Protein AF-A0AAW6QVE8-F1 (afdb_monomer_lite)

pLDDT: mean 75.64, std 15.39, range [35.31, 96.62]

Secondary structure (DSSP, 8-state):
-------SS-SEEEETTS-HHHHHHHHHHHHHTT---EEEEEEE-TTSS--EEEEEEEE-B-TTSPBP-HHHHHHHHHHTT--GGG-EE-TTSEEEEEESS--HHHHHHHHHHHHHHHHHSS-------GGGS---

Radius of gyration: 14.76 Å; chains: 1; bounding box: 46×34×35 Å

Foldseek 3Di:
DPDPPPQPAQQEAEPPPDDPVVNVVRVVSCVVVVAWHKYKYWAADPVPPRFTKIKIKIFQAQPVLHHDDLVVVLVVVVVVQWDSVQWDQDSSRMTITMHRHDDVQVVSVSSVQSRCCSVPVDGDPDDRDSVVRDPD

Structure (mmCIF, N/CA/C/O backbone):
data_AF-A0AAW6QVE8-F1
#
_entry.id   AF-A0AAW6QVE8-F1
#
loop_
_atom_site.group_PDB
_atom_site.id
_atom_site.type_symbol
_atom_site.label_atom_id
_atom_site.label_alt_id
_atom_site.label_comp_id
_atom_site.label_asym_id
_atom_site.label_entity_id
_atom_site.label_seq_id
_atom_site.pdbx_PDB_ins_code
_atom_site.Cartn_x
_atom_site.Cartn_y
_atom_site.Cartn_z
_atom_site.occupancy
_atom_site.B_iso_or_equiv
_atom_site.auth_seq_id
_atom_site.auth_comp_id
_atom_site.auth_asym_id
_atom_site.auth_atom_id
_atom_site.pdbx_PDB_model_num
ATOM 1 N N . MET A 1 1 ? -28.116 -3.192 -0.632 1.00 35.31 1 MET A N 1
ATOM 2 C CA . MET A 1 1 ? -26.986 -2.580 -1.358 1.00 35.31 1 MET A CA 1
ATOM 3 C C . MET A 1 1 ? -26.557 -1.382 -0.539 1.00 35.31 1 MET A C 1
ATOM 5 O O . MET A 1 1 ? -27.269 -0.388 -0.536 1.00 35.31 1 MET A O 1
ATOM 9 N N . GLN A 1 2 ? -25.513 -1.520 0.278 1.00 37.78 2 GLN A N 1
ATOM 10 C CA . GLN A 1 2 ? -24.924 -0.354 0.932 1.00 37.78 2 GLN A CA 1
ATOM 11 C C . GLN A 1 2 ? -24.253 0.463 -0.168 1.00 37.78 2 GLN A C 1
ATOM 13 O O . GLN A 1 2 ? -23.439 -0.071 -0.919 1.00 37.78 2 GLN A O 1
ATOM 18 N N . ASN A 1 3 ? -24.689 1.713 -0.317 1.00 40.22 3 ASN A N 1
ATOM 19 C CA . ASN A 1 3 ? -24.086 2.658 -1.242 1.00 40.22 3 ASN A CA 1
ATOM 20 C C . ASN A 1 3 ? -22.614 2.800 -0.861 1.00 40.22 3 ASN A C 1
ATOM 22 O O . ASN A 1 3 ? -22.309 3.291 0.225 1.00 40.22 3 ASN A O 1
ATOM 26 N N . GLU A 1 4 ? -21.717 2.360 -1.741 1.00 44.91 4 GLU A N 1
ATOM 27 C CA . GLU A 1 4 ? -20.326 2.779 -1.668 1.00 44.91 4 GLU A CA 1
ATOM 28 C C . GLU A 1 4 ? -20.307 4.302 -1.640 1.00 44.91 4 GLU A C 1
ATOM 30 O O . GLU A 1 4 ? -20.769 4.961 -2.573 1.00 44.91 4 GLU A O 1
ATOM 35 N N . GLN A 1 5 ? -19.801 4.868 -0.548 1.00 47.03 5 GLN A N 1
ATOM 36 C CA . GLN A 1 5 ? -19.412 6.263 -0.548 1.00 47.03 5 GLN A CA 1
ATOM 37 C C . GLN A 1 5 ? -18.257 6.372 -1.542 1.00 47.03 5 GLN A C 1
ATOM 39 O O . GLN A 1 5 ? -17.139 5.945 -1.259 1.00 47.03 5 GLN A O 1
ATOM 44 N N . ALA A 1 6 ? -18.557 6.867 -2.743 1.00 48.06 6 ALA A N 1
ATOM 45 C CA . ALA A 1 6 ? -17.535 7.243 -3.700 1.00 48.06 6 ALA A CA 1
ATOM 46 C C . ALA A 1 6 ? -16.648 8.283 -3.012 1.00 48.06 6 ALA A C 1
ATOM 48 O O . ALA A 1 6 ? -17.126 9.350 -2.621 1.00 48.06 6 ALA A O 1
ATOM 49 N N . LEU A 1 7 ? -15.381 7.936 -2.788 1.00 44.72 7 LEU A N 1
ATOM 50 C CA . LEU A 1 7 ? -14.436 8.870 -2.197 1.00 44.72 7 LEU A CA 1
ATOM 51 C C . LEU A 1 7 ? -14.249 10.032 -3.180 1.00 44.72 7 LEU A C 1
ATOM 53 O O . LEU A 1 7 ? -14.075 9.784 -4.375 1.00 44.72 7 LEU A O 1
ATOM 57 N N . PRO A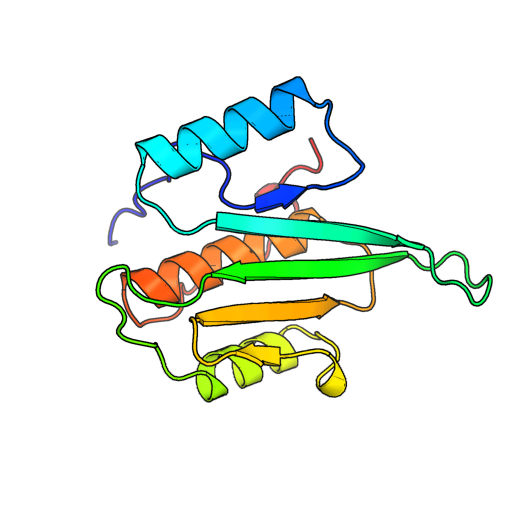 1 8 ? -14.289 11.289 -2.710 1.00 44.12 8 PRO A N 1
ATOM 58 C CA . PRO A 1 8 ? -14.168 12.453 -3.582 1.00 44.12 8 PRO A CA 1
ATOM 59 C C . PRO A 1 8 ? -12.740 12.656 -4.113 1.00 44.12 8 PRO A C 1
ATOM 61 O O . PRO A 1 8 ? -12.522 13.590 -4.873 1.00 44.12 8 PRO A O 1
ATOM 64 N N . TYR A 1 9 ? -11.784 11.800 -3.726 1.00 49.25 9 TYR A N 1
ATOM 65 C CA . TYR A 1 9 ? -10.363 11.930 -4.039 1.00 49.25 9 TYR A CA 1
ATOM 66 C C . TYR A 1 9 ? -9.721 10.578 -4.419 1.00 49.25 9 TYR A C 1
ATOM 68 O O . TYR A 1 9 ? -10.176 9.515 -3.974 1.00 49.25 9 TYR A O 1
ATOM 76 N N . PRO A 1 10 ? -8.636 10.582 -5.217 1.00 61.38 10 PRO A N 1
ATOM 77 C CA . PRO A 1 10 ? -7.845 9.388 -5.491 1.00 61.38 10 PRO A CA 1
ATOM 78 C C . PRO A 1 10 ? -6.990 9.013 -4.271 1.00 61.38 10 PRO A C 1
ATOM 80 O O . PRO A 1 10 ? -6.066 9.724 -3.889 1.00 61.38 10 PRO A O 1
ATOM 83 N N . VAL A 1 11 ? -7.261 7.851 -3.674 1.00 66.25 11 VAL A N 1
ATOM 84 C CA . VAL A 1 11 ? -6.576 7.388 -2.448 1.00 66.25 11 VAL A CA 1
ATOM 85 C C . VAL A 1 11 ? -5.142 6.883 -2.688 1.00 66.25 11 VAL A C 1
ATOM 87 O O . VAL A 1 11 ? -4.377 6.677 -1.746 1.00 66.25 11 VAL A O 1
ATOM 90 N N . LEU A 1 12 ? -4.773 6.676 -3.955 1.00 68.81 12 LEU A N 1
ATOM 91 C CA . LEU A 1 12 ? -3.451 6.222 -4.369 1.00 68.81 12 LEU A CA 1
ATOM 92 C C . LEU A 1 12 ? -2.697 7.341 -5.091 1.00 68.81 12 LEU A C 1
ATOM 94 O O . LEU A 1 12 ? -3.061 7.729 -6.201 1.00 68.81 12 LEU A O 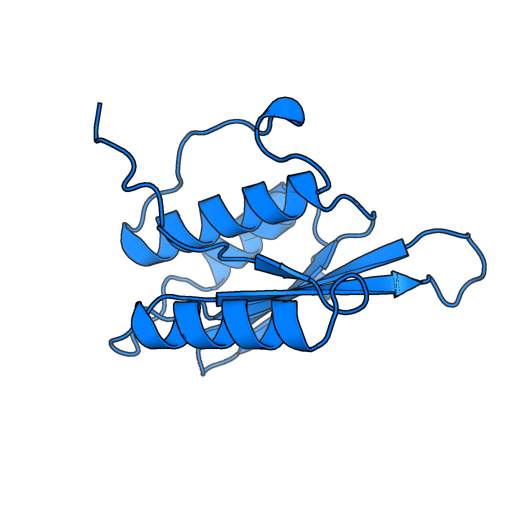1
ATOM 98 N N . LEU A 1 13 ? -1.615 7.803 -4.473 1.00 72.44 13 LEU A N 1
ATOM 99 C CA . LEU A 1 13 ? -0.656 8.744 -5.044 1.00 72.44 13 LEU A CA 1
ATOM 100 C C . LEU A 1 13 ? 0.400 7.960 -5.825 1.00 72.44 13 LEU A C 1
ATOM 102 O O . LEU A 1 13 ? 1.004 7.046 -5.272 1.00 72.44 13 LEU A O 1
ATOM 106 N N . VAL A 1 14 ? 0.668 8.303 -7.083 1.00 69.69 14 VAL A N 1
ATOM 107 C CA . VAL A 1 14 ? 1.683 7.596 -7.888 1.00 69.69 14 VAL A CA 1
ATOM 108 C C . VAL A 1 14 ? 2.935 8.452 -8.013 1.00 69.69 14 VAL A C 1
ATOM 110 O O . VAL A 1 14 ? 2.921 9.520 -8.629 1.00 69.69 14 VAL A O 1
ATOM 113 N N . GLU A 1 15 ? 4.040 7.977 -7.454 1.00 67.50 15 GLU A N 1
ATOM 114 C CA . GLU A 1 15 ? 5.334 8.640 -7.548 1.00 67.50 15 GLU A CA 1
ATOM 115 C C . GLU A 1 15 ? 6.002 8.348 -8.903 1.00 67.50 15 GLU A C 1
ATOM 117 O O . GLU A 1 15 ? 5.971 7.230 -9.420 1.00 67.50 15 GLU A O 1
ATOM 122 N N . GLY A 1 16 ? 6.592 9.381 -9.513 1.00 58.12 16 GLY A N 1
ATOM 123 C CA . GLY A 1 16 ? 7.368 9.260 -10.754 1.00 58.12 16 GLY A CA 1
ATOM 124 C C . GLY A 1 16 ? 6.574 9.284 -12.070 1.00 58.12 16 GLY A C 1
ATOM 125 O O . GLY A 1 16 ? 7.195 9.203 -13.129 1.00 58.12 16 GLY A O 1
ATOM 126 N N . ARG A 1 17 ? 5.236 9.419 -12.041 1.00 57.91 17 ARG A N 1
ATOM 127 C CA . ARG A 1 17 ? 4.398 9.584 -13.255 1.00 57.91 17 ARG A CA 1
ATOM 128 C C . ARG A 1 17 ? 3.627 10.897 -13.359 1.00 57.91 17 ARG A C 1
ATOM 130 O O . ARG A 1 17 ? 3.345 11.325 -14.474 1.00 57.91 17 ARG A O 1
ATOM 137 N N . PHE A 1 18 ? 3.302 11.531 -12.238 1.00 55.38 18 PHE A N 1
ATOM 138 C CA . PHE A 1 18 ? 2.520 12.765 -12.213 1.00 55.38 18 PHE A CA 1
ATOM 139 C C . PHE A 1 18 ? 3.391 13.996 -11.942 1.00 55.38 18 PHE A C 1
ATOM 141 O O . PHE A 1 18 ? 4.475 13.887 -11.364 1.00 55.38 18 PHE A O 1
ATOM 148 N N . THR A 1 19 ? 2.932 15.174 -12.374 1.00 57.75 19 THR A N 1
ATOM 149 C CA . THR A 1 19 ? 3.659 16.425 -12.125 1.00 57.75 19 THR A CA 1
ATOM 150 C C . THR A 1 19 ? 3.628 16.777 -10.630 1.00 57.75 19 THR A C 1
ATOM 152 O O . THR A 1 19 ? 2.742 16.317 -9.896 1.00 57.75 19 THR A O 1
ATOM 155 N N . PRO A 1 20 ? 4.573 17.603 -10.141 1.00 60.56 20 PRO A N 1
ATOM 156 C CA . PRO A 1 20 ? 4.543 18.108 -8.771 1.00 60.56 20 PRO A CA 1
ATOM 157 C C . PRO A 1 20 ? 3.207 18.766 -8.388 1.00 60.56 20 PRO A C 1
ATOM 159 O O . PRO A 1 20 ? 2.792 18.639 -7.236 1.00 60.56 20 PRO A O 1
ATOM 162 N N . GLU A 1 21 ? 2.502 19.414 -9.328 1.00 56.38 21 GLU A N 1
ATOM 163 C CA . GLU A 1 21 ? 1.175 19.988 -9.063 1.00 56.38 21 GLU A CA 1
ATOM 164 C C . GLU A 1 21 ? 0.120 18.917 -8.767 1.00 56.38 21 GLU A C 1
ATOM 166 O O . GLU A 1 21 ? -0.606 19.041 -7.782 1.00 56.38 21 GLU A O 1
ATOM 171 N N . THR A 1 22 ? 0.055 17.845 -9.564 1.00 58.97 22 THR A N 1
ATOM 172 C CA . THR A 1 22 ? -0.897 16.745 -9.340 1.00 58.97 22 THR A CA 1
ATOM 173 C C . THR A 1 22 ? -0.636 16.063 -7.999 1.00 58.97 22 THR A C 1
ATOM 175 O O . THR A 1 22 ? -1.574 15.826 -7.244 1.00 58.97 22 THR A O 1
ATOM 178 N N . ARG A 1 23 ? 0.635 15.834 -7.644 1.00 60.00 23 ARG A N 1
ATOM 179 C CA . ARG A 1 23 ? 1.013 15.286 -6.330 1.00 60.00 23 ARG A CA 1
ATOM 180 C C . ARG A 1 23 ? 0.543 16.187 -5.186 1.00 60.00 23 ARG A C 1
ATOM 182 O O . ARG A 1 23 ? -0.035 15.701 -4.218 1.00 60.00 23 ARG A O 1
ATOM 189 N N . ASN A 1 24 ? 0.790 17.492 -5.287 1.00 61.56 24 ASN A N 1
ATOM 190 C CA . ASN A 1 24 ? 0.412 18.447 -4.246 1.00 61.56 24 ASN A CA 1
ATOM 191 C C . ASN A 1 24 ? -1.106 18.545 -4.083 1.00 61.56 24 ASN A C 1
ATOM 193 O O . ASN A 1 24 ? -1.582 18.590 -2.953 1.00 61.56 24 ASN A O 1
ATOM 197 N N . HIS A 1 25 ? -1.855 18.519 -5.185 1.00 61.56 25 HIS A N 1
ATOM 198 C CA . HIS A 1 25 ? -3.314 18.516 -5.158 1.00 61.56 25 HIS A CA 1
ATOM 199 C C . HIS A 1 25 ? -3.865 17.274 -4.444 1.00 61.56 25 HIS A C 1
ATOM 201 O O . HIS A 1 25 ? -4.644 17.409 -3.507 1.00 61.56 25 HIS A O 1
ATOM 207 N N . GLN A 1 26 ? -3.371 16.080 -4.779 1.00 58.34 26 GLN A N 1
ATOM 208 C CA . GLN A 1 26 ? -3.818 14.843 -4.135 1.00 58.34 26 GLN A CA 1
ATOM 209 C C . GLN A 1 26 ? -3.452 14.780 -2.635 1.00 58.34 26 GLN A C 1
ATOM 211 O O . GLN A 1 26 ? -4.229 14.290 -1.817 1.00 58.34 26 GLN A O 1
ATOM 216 N N . VAL A 1 27 ? -2.282 15.305 -2.245 1.00 61.66 27 VAL A N 1
ATOM 217 C CA . VAL A 1 27 ? -1.880 15.427 -0.829 1.00 61.66 27 VAL A CA 1
ATOM 218 C C . VAL A 1 27 ? -2.759 16.434 -0.080 1.00 61.66 27 VAL A C 1
ATOM 220 O O . VAL A 1 27 ? -3.070 16.221 1.092 1.00 61.66 27 VAL A O 1
ATOM 223 N N . GLN A 1 28 ? -3.140 17.537 -0.726 1.00 63.06 28 GLN A N 1
ATOM 224 C CA . GLN A 1 28 ? -4.027 18.549 -0.154 1.00 63.06 28 GLN A CA 1
ATOM 225 C C . GLN A 1 28 ? -5.427 17.966 0.094 1.00 63.06 28 GLN A C 1
ATOM 227 O O . GLN A 1 28 ? -5.936 18.068 1.207 1.00 63.06 28 GLN A O 1
ATOM 232 N N . GLU A 1 29 ? -5.997 17.271 -0.890 1.00 59.84 29 GLU A N 1
ATOM 233 C CA . GLU A 1 29 ? -7.318 16.641 -0.776 1.00 59.84 29 GLU A CA 1
ATOM 234 C C . GLU A 1 29 ? -7.358 15.542 0.296 1.00 59.84 29 GLU A C 1
ATOM 236 O O . GLU A 1 29 ? -8.303 15.478 1.084 1.00 59.84 29 GLU A O 1
ATOM 241 N N . ALA A 1 30 ? -6.307 14.718 0.397 1.00 60.38 30 ALA A N 1
ATOM 242 C CA . ALA A 1 30 ? -6.193 13.709 1.452 1.00 60.38 30 ALA A CA 1
ATOM 243 C C . ALA A 1 30 ? -6.183 14.337 2.860 1.00 60.38 30 ALA A C 1
ATOM 245 O O . ALA A 1 30 ? -6.835 13.828 3.776 1.00 60.38 30 ALA A O 1
ATOM 246 N N . LYS A 1 31 ? -5.487 15.474 3.027 1.00 63.19 31 LYS A N 1
ATOM 247 C CA . LYS A 1 31 ? -5.464 16.242 4.285 1.00 63.19 31 LYS A CA 1
ATOM 248 C C . LYS A 1 31 ? -6.824 16.858 4.608 1.00 63.19 31 LYS A C 1
ATOM 250 O O . LYS A 1 31 ? -7.235 16.826 5.765 1.00 63.19 31 LYS A O 1
ATOM 255 N N . GLU A 1 32 ? -7.512 17.405 3.610 1.00 61.66 32 GLU A N 1
ATOM 256 C CA . GLU A 1 32 ? -8.838 18.017 3.768 1.00 61.66 32 GLU A CA 1
ATOM 257 C C . GLU A 1 32 ? -9.910 16.982 4.138 1.00 61.66 32 GLU A C 1
ATOM 259 O O . GLU A 1 32 ? -10.794 17.272 4.942 1.00 61.66 32 GLU A O 1
ATOM 264 N N . CYS A 1 33 ? -9.792 15.754 3.628 1.00 57.31 33 CYS A N 1
ATOM 265 C CA . CYS A 1 33 ? -10.733 14.671 3.915 1.00 57.31 33 CYS A CA 1
ATOM 266 C C . CYS A 1 33 ? -10.443 13.903 5.218 1.00 57.31 33 CYS A C 1
ATOM 268 O O . CYS A 1 33 ? -11.227 13.020 5.564 1.00 57.31 33 CYS A O 1
ATOM 270 N N . GLN A 1 34 ? -9.336 14.191 5.923 1.00 61.94 34 GLN A N 1
ATOM 271 C CA . GLN A 1 34 ? -8.856 13.412 7.084 1.00 61.94 34 GLN A CA 1
ATOM 272 C C . GLN A 1 34 ? -8.815 11.892 6.816 1.00 61.94 34 GLN A C 1
ATOM 274 O O . GLN A 1 34 ? -9.054 11.076 7.708 1.00 61.94 34 GLN A O 1
ATOM 279 N N . GLY A 1 35 ? -8.565 11.512 5.562 1.00 62.44 35 GLY A N 1
ATOM 280 C CA . GLY A 1 35 ? -8.647 10.134 5.099 1.00 62.44 35 GLY A CA 1
ATOM 281 C C . GLY A 1 35 ? -7.283 9.459 5.033 1.00 62.44 35 GLY A C 1
ATOM 282 O O . GLY A 1 35 ? -6.242 10.112 4.984 1.00 62.44 35 GLY A O 1
ATOM 283 N N . LEU A 1 36 ? -7.291 8.127 4.985 1.00 69.50 36 LEU A N 1
ATOM 284 C CA . LEU A 1 36 ? -6.082 7.356 4.709 1.00 69.50 36 LEU A CA 1
ATOM 285 C C . LEU A 1 36 ? -5.594 7.643 3.289 1.00 69.50 36 LEU A C 1
ATOM 287 O O . LEU A 1 36 ? -6.400 7.819 2.368 1.00 69.50 36 LEU A O 1
ATOM 291 N N . PHE A 1 37 ? -4.274 7.650 3.117 1.00 71.94 37 PHE A N 1
ATOM 292 C CA . PHE A 1 37 ? -3.627 7.758 1.816 1.00 71.94 37 PHE A CA 1
ATOM 293 C C . PHE A 1 37 ? -2.560 6.677 1.651 1.00 71.94 37 PHE A C 1
ATOM 295 O O . PHE A 1 37 ? -1.945 6.209 2.614 1.00 71.94 37 PHE A O 1
ATOM 302 N N . PHE A 1 38 ? -2.342 6.293 0.398 1.00 81.31 38 PHE A N 1
ATOM 303 C CA . PHE A 1 38 ? -1.303 5.361 -0.010 1.00 81.31 38 PHE A CA 1
ATOM 304 C C . PHE A 1 38 ? -0.481 5.993 -1.127 1.00 81.31 38 PHE A C 1
ATOM 306 O O . PHE A 1 38 ? -1.002 6.738 -1.954 1.00 81.31 38 PHE A O 1
ATOM 313 N N . THR A 1 39 ? 0.804 5.686 -1.171 1.00 81.50 39 THR A N 1
ATOM 314 C CA . THR A 1 39 ? 1.719 6.049 -2.244 1.00 81.50 39 THR A CA 1
ATOM 315 C C . THR A 1 39 ? 2.187 4.786 -2.956 1.00 81.50 39 THR A C 1
ATOM 317 O O . THR A 1 39 ? 2.378 3.740 -2.339 1.00 81.50 39 THR A O 1
ATOM 320 N N . VAL A 1 40 ? 2.360 4.860 -4.271 1.00 84.88 40 VAL A N 1
ATOM 321 C CA . VAL A 1 40 ? 2.990 3.800 -5.052 1.00 84.88 40 VAL A CA 1
ATOM 322 C C . VAL A 1 40 ? 4.121 4.357 -5.898 1.00 84.88 40 VAL A C 1
ATOM 324 O O . VAL A 1 40 ? 3.930 5.298 -6.663 1.00 84.88 40 VAL A O 1
ATOM 327 N N . GLU A 1 41 ? 5.296 3.753 -5.789 1.00 84.44 41 GLU A N 1
ATOM 328 C CA . GLU A 1 41 ? 6.463 4.061 -6.614 1.00 84.44 41 GLU A CA 1
ATOM 329 C C . GLU A 1 41 ? 6.691 2.937 -7.632 1.00 84.44 41 GLU A C 1
ATOM 331 O O . GLU A 1 41 ? 6.683 1.755 -7.279 1.00 84.44 41 GLU A O 1
ATOM 336 N N . ILE A 1 42 ? 6.916 3.288 -8.903 1.00 82.62 42 ILE A N 1
ATOM 337 C CA . ILE A 1 42 ? 7.291 2.327 -9.951 1.00 82.62 42 ILE A CA 1
ATOM 338 C C . ILE A 1 42 ? 8.817 2.254 -10.032 1.00 82.62 42 ILE A C 1
ATOM 340 O O . ILE A 1 42 ? 9.462 3.164 -10.552 1.00 82.62 42 ILE A O 1
ATOM 344 N N . VAL A 1 43 ? 9.394 1.140 -9.582 1.00 80.88 43 VAL A N 1
ATOM 345 C CA . VAL A 1 43 ? 10.849 0.965 -9.492 1.00 80.88 43 VAL A CA 1
ATOM 346 C C . VAL A 1 43 ? 11.358 0.009 -10.573 1.00 80.88 43 VAL A C 1
ATOM 348 O O . VAL A 1 43 ? 10.896 -1.135 -10.650 1.00 80.88 43 VAL A O 1
ATOM 351 N N . PRO A 1 44 ? 12.325 0.423 -11.413 1.00 75.94 44 PRO A N 1
ATOM 352 C CA . PRO A 1 44 ? 12.944 -0.469 -12.386 1.00 75.94 44 PRO A CA 1
ATOM 353 C C . PRO A 1 44 ? 13.769 -1.563 -11.695 1.00 75.94 44 PRO A C 1
ATOM 355 O O . PRO A 1 44 ? 14.495 -1.307 -10.731 1.00 75.94 44 PRO A O 1
ATOM 358 N N . ASP A 1 45 ? 13.691 -2.797 -12.199 1.00 67.69 45 ASP A N 1
ATOM 359 C CA . ASP A 1 45 ? 14.521 -3.892 -11.708 1.00 67.69 45 ASP A CA 1
ATOM 360 C C . ASP A 1 45 ? 15.995 -3.631 -12.047 1.00 67.69 45 ASP A C 1
ATOM 362 O O . ASP A 1 45 ? 16.409 -3.617 -13.209 1.00 67.69 45 ASP A O 1
ATOM 366 N N . LYS A 1 46 ? 16.810 -3.469 -11.000 1.00 61.56 46 LYS A N 1
ATOM 367 C CA . LYS A 1 46 ? 18.260 -3.234 -11.093 1.00 61.56 46 LYS A CA 1
ATOM 368 C C . LYS A 1 46 ? 19.018 -4.388 -11.768 1.00 61.56 46 LYS A C 1
ATOM 370 O O . LYS A 1 46 ? 20.199 -4.238 -12.059 1.00 61.56 46 LYS A O 1
ATOM 375 N N . ARG A 1 47 ? 18.366 -5.532 -12.015 1.00 61.94 47 ARG A N 1
ATOM 376 C CA . ARG A 1 47 ? 18.952 -6.726 -12.653 1.00 61.94 47 ARG A CA 1
ATOM 377 C C . ARG A 1 47 ? 18.864 -6.746 -14.186 1.00 61.94 47 ARG A C 1
ATOM 379 O O . ARG A 1 47 ? 19.239 -7.748 -14.784 1.00 61.94 47 ARG A O 1
ATOM 386 N N . GLY A 1 48 ? 18.379 -5.679 -14.831 1.00 58.56 48 GLY A N 1
ATOM 387 C CA . GLY A 1 48 ? 18.374 -5.569 -16.300 1.00 58.56 48 GLY A CA 1
ATOM 388 C C . GLY A 1 48 ? 17.318 -6.431 -17.004 1.00 58.56 48 GLY A C 1
ATOM 389 O O . GLY A 1 48 ? 17.390 -6.636 -18.210 1.00 58.56 48 GLY A O 1
ATOM 390 N N . THR A 1 49 ? 16.319 -6.925 -16.269 1.00 65.56 49 THR A N 1
ATOM 391 C CA . THR A 1 49 ? 15.235 -7.780 -16.789 1.00 65.56 49 THR A CA 1
ATOM 392 C C . THR A 1 49 ? 14.132 -6.994 -17.513 1.00 65.56 49 THR A C 1
ATOM 394 O O . THR A 1 49 ? 13.153 -7.589 -17.959 1.00 65.56 49 THR A O 1
ATOM 397 N N . ASN A 1 50 ? 14.246 -5.659 -17.592 1.00 67.19 50 ASN A N 1
ATOM 398 C CA . ASN A 1 50 ? 13.186 -4.718 -17.987 1.00 67.19 50 ASN A CA 1
ATOM 399 C C . ASN A 1 50 ? 11.879 -4.839 -17.177 1.00 67.19 50 ASN A C 1
ATOM 401 O O . ASN A 1 50 ? 10.896 -4.169 -17.496 1.00 67.19 50 ASN A O 1
ATOM 405 N N . GLN A 1 51 ? 11.847 -5.649 -16.116 1.00 72.75 51 GLN A N 1
ATOM 406 C CA . GLN A 1 51 ? 10.702 -5.718 -15.220 1.00 72.75 51 GLN A CA 1
ATOM 407 C C . GLN A 1 51 ? 10.692 -4.486 -14.321 1.00 72.75 51 GLN A C 1
ATOM 409 O O . GLN A 1 51 ? 11.733 -4.036 -13.842 1.00 72.75 51 GLN A O 1
ATOM 414 N N . LYS A 1 52 ? 9.506 -3.933 -14.082 1.00 81.69 52 LYS A N 1
ATOM 415 C CA . LYS A 1 52 ? 9.307 -2.885 -13.085 1.00 81.69 52 LYS A CA 1
ATOM 416 C C . LYS A 1 52 ? 8.458 -3.439 -11.956 1.00 81.69 52 LYS A C 1
ATOM 418 O O . LYS A 1 52 ? 7.485 -4.156 -12.194 1.00 81.69 52 LYS A O 1
ATOM 423 N N . LYS A 1 53 ? 8.867 -3.124 -10.737 1.00 88.81 53 LYS A N 1
ATOM 424 C CA . LYS A 1 53 ? 8.152 -3.442 -9.504 1.00 88.81 53 LYS A CA 1
ATOM 425 C C . LYS A 1 53 ? 7.355 -2.225 -9.075 1.00 88.81 53 LYS A C 1
ATOM 427 O O . LYS A 1 53 ? 7.630 -1.111 -9.516 1.00 88.81 53 LYS A O 1
ATOM 432 N N . MET A 1 54 ? 6.388 -2.446 -8.199 1.00 90.19 54 MET A N 1
ATOM 433 C CA . MET A 1 54 ? 5.670 -1.358 -7.548 1.00 90.19 54 MET A CA 1
ATOM 434 C C . MET A 1 54 ? 5.844 -1.469 -6.042 1.00 90.19 54 MET A C 1
ATOM 436 O O . MET A 1 54 ? 5.565 -2.526 -5.471 1.00 90.19 54 MET A O 1
ATOM 440 N N . HIS A 1 55 ? 6.324 -0.399 -5.420 1.00 91.19 55 HIS A N 1
ATOM 441 C CA . HIS A 1 55 ? 6.409 -0.268 -3.971 1.00 91.19 55 HIS A CA 1
ATOM 442 C C . HIS A 1 55 ? 5.191 0.497 -3.490 1.00 91.19 55 HIS A C 1
ATOM 444 O O . HIS A 1 55 ? 5.050 1.671 -3.801 1.00 91.19 55 HIS A O 1
ATOM 450 N N . LEU A 1 56 ? 4.309 -0.185 -2.771 1.00 92.06 56 LEU A N 1
ATOM 451 C CA . LEU A 1 56 ? 3.168 0.407 -2.094 1.00 92.06 56 LEU A CA 1
ATOM 452 C C . LEU A 1 56 ? 3.593 0.805 -0.680 1.00 92.06 56 LEU A C 1
ATOM 454 O O . LEU A 1 56 ? 4.110 -0.026 0.068 1.00 92.06 56 LEU A 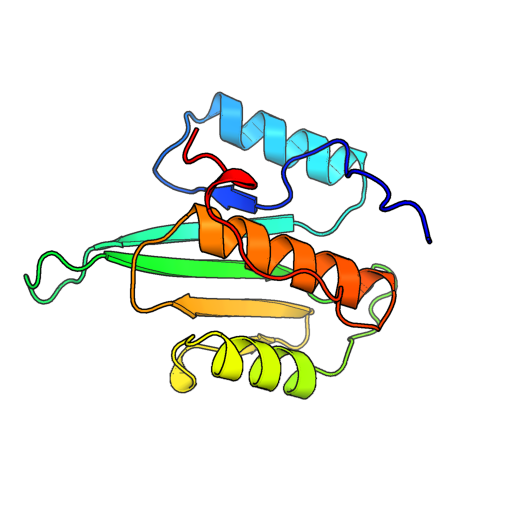O 1
ATOM 458 N N . GLN A 1 57 ? 3.324 2.045 -0.308 1.00 91.38 57 GLN A N 1
ATOM 459 C CA . GLN A 1 57 ? 3.437 2.555 1.048 1.00 91.38 57 GLN A CA 1
ATOM 460 C C . GLN A 1 57 ? 2.106 3.201 1.444 1.00 91.38 57 GLN A C 1
ATOM 462 O O . GLN A 1 57 ? 1.376 3.698 0.597 1.00 91.38 57 GLN A O 1
ATOM 467 N N . GLY A 1 58 ? 1.742 3.187 2.720 1.00 86.62 58 GLY A N 1
ATOM 468 C CA . GLY A 1 58 ? 0.561 3.918 3.181 1.00 86.62 58 GLY A CA 1
ATOM 469 C C . GLY A 1 58 ? 0.269 3.712 4.651 1.00 86.62 58 GLY A C 1
ATOM 470 O O . GLY A 1 58 ? 1.070 3.111 5.367 1.00 86.62 58 GLY A O 1
ATOM 471 N N . GLU A 1 59 ? -0.876 4.213 5.096 1.00 82.62 59 GLU A N 1
ATOM 472 C CA . GLU A 1 59 ? -1.314 4.115 6.487 1.00 82.62 59 GLU A CA 1
ATOM 473 C C . GLU A 1 59 ? -2.466 3.111 6.640 1.00 82.62 59 GLU A C 1
ATOM 475 O O . GLU A 1 59 ? -3.404 3.069 5.845 1.00 82.62 59 GLU A O 1
ATOM 480 N N . VAL A 1 60 ? -2.375 2.273 7.671 1.00 80.81 60 VAL A N 1
ATOM 481 C CA . VAL A 1 60 ? -3.354 1.234 8.025 1.00 80.81 60 VAL A CA 1
ATOM 482 C C . VAL A 1 60 ? -3.780 1.311 9.498 1.00 80.81 60 VAL A C 1
ATOM 484 O O . VAL A 1 60 ? -4.232 0.322 10.075 1.00 80.81 60 VAL A O 1
ATOM 487 N N . ALA A 1 61 ? -3.607 2.473 10.130 1.00 71.31 61 ALA A N 1
ATOM 488 C CA . ALA A 1 61 ? -4.200 2.778 11.426 1.00 71.31 61 ALA A CA 1
ATOM 489 C C . ALA A 1 61 ? -5.621 3.328 11.230 1.00 71.31 61 ALA A C 1
ATOM 491 O O . ALA A 1 61 ? -5.886 4.060 10.280 1.00 71.31 61 ALA A O 1
ATOM 492 N N . MET A 1 62 ? -6.549 3.025 12.139 1.00 64.62 62 MET A N 1
ATOM 493 C CA . MET A 1 62 ? -7.760 3.840 12.252 1.00 64.62 62 MET A CA 1
ATOM 494 C C . MET A 1 62 ? -7.361 5.174 12.898 1.00 64.62 62 MET A C 1
ATOM 496 O O . MET A 1 62 ? -6.528 5.176 13.802 1.00 64.62 62 MET A O 1
ATOM 500 N N . GLY A 1 63 ? -7.946 6.304 12.481 1.00 55.91 63 GLY A N 1
ATOM 501 C CA . GLY A 1 63 ? -7.580 7.663 12.939 1.00 55.91 63 GLY A CA 1
ATOM 502 C C . GLY 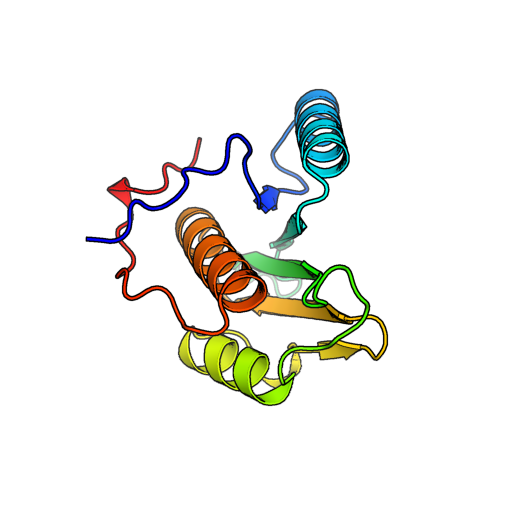A 1 63 ? -7.665 7.934 14.458 1.00 55.91 63 GLY A C 1
ATOM 503 O O . GLY A 1 63 ? -7.451 9.055 14.902 1.00 55.91 63 GLY A O 1
ATOM 504 N N . ASN A 1 64 ? -7.973 6.917 15.266 1.00 61.03 64 ASN A N 1
ATOM 505 C CA . ASN A 1 64 ? -7.917 6.887 16.726 1.00 61.03 64 ASN A CA 1
ATOM 506 C C . ASN A 1 64 ? -6.706 6.098 17.288 1.00 61.03 64 ASN A C 1
ATOM 508 O O . ASN A 1 64 ? -6.679 5.808 18.483 1.00 61.03 64 ASN A O 1
ATOM 512 N N . GLY A 1 65 ? -5.737 5.707 16.452 1.00 58.12 65 GLY A N 1
ATOM 513 C CA . GLY A 1 65 ? -4.565 4.915 16.848 1.00 58.12 65 GLY A CA 1
ATOM 514 C C . GLY A 1 65 ? -4.845 3.424 17.067 1.00 58.12 65 GLY A C 1
ATOM 515 O O . GLY A 1 65 ? -3.967 2.697 17.529 1.00 58.12 65 GLY A O 1
ATOM 516 N N . VAL A 1 66 ? -6.055 2.946 16.752 1.00 66.00 66 VAL A N 1
ATOM 517 C CA . VAL A 1 66 ? -6.390 1.521 16.832 1.00 66.00 66 VAL A CA 1
ATOM 518 C C . VAL A 1 66 ? -5.985 0.841 15.530 1.00 66.00 66 VAL A C 1
ATOM 520 O O . VAL A 1 66 ? -6.488 1.159 14.452 1.00 66.00 66 VAL A O 1
ATOM 523 N N . PHE A 1 67 ? -5.087 -0.133 15.639 1.00 69.31 67 PHE A N 1
ATOM 524 C CA . PHE A 1 67 ? -4.672 -0.953 14.508 1.00 69.31 67 PHE A CA 1
ATOM 525 C C . PHE A 1 67 ? -5.724 -2.007 14.197 1.00 69.31 67 PHE A C 1
ATOM 527 O O . PHE A 1 67 ? -6.170 -2.734 15.089 1.00 69.31 67 PHE A O 1
ATOM 534 N N . ARG A 1 68 ? -6.061 -2.153 12.915 1.00 73.62 68 ARG A N 1
ATOM 535 C CA . ARG A 1 68 ? -6.625 -3.420 12.447 1.00 73.62 68 ARG A CA 1
ATOM 536 C C . ARG A 1 68 ? -5.506 -4.442 12.319 1.00 73.62 68 ARG A C 1
ATOM 538 O O . ARG A 1 68 ? -4.377 -4.082 11.999 1.00 73.62 68 ARG A O 1
ATOM 545 N N . GLU A 1 69 ? -5.822 -5.701 12.617 1.00 82.75 69 GLU A N 1
ATOM 546 C CA . GLU A 1 69 ? -4.842 -6.778 12.773 1.00 82.75 69 GLU A CA 1
ATOM 547 C C . GLU A 1 69 ? -3.834 -6.819 11.606 1.00 82.75 69 GLU A C 1
ATOM 549 O O . GLU A 1 69 ? -4.213 -7.159 10.479 1.00 82.75 69 GLU A O 1
ATOM 554 N N . PRO A 1 70 ? -2.543 -6.502 11.849 1.00 86.75 70 PRO A N 1
ATOM 555 C CA . PRO A 1 70 ? -1.536 -6.448 10.789 1.00 86.75 70 PRO A CA 1
ATOM 556 C C . PRO A 1 70 ? -1.393 -7.765 10.026 1.00 86.75 70 PRO A C 1
ATOM 558 O O . PRO A 1 70 ? -1.105 -7.766 8.831 1.00 86.75 70 PRO A O 1
ATOM 561 N N . GLU A 1 71 ? -1.630 -8.889 10.699 1.00 89.00 71 GLU A N 1
ATOM 562 C CA . GLU A 1 71 ? -1.564 -10.220 10.097 1.00 89.00 71 GLU A CA 1
ATOM 563 C C . GLU A 1 71 ? -2.673 -10.456 9.062 1.00 89.00 71 GLU A C 1
ATOM 565 O O . GLU A 1 71 ? -2.423 -11.084 8.035 1.00 89.00 71 GLU A O 1
ATOM 570 N N . VAL A 1 72 ? -3.863 -9.877 9.253 1.00 91.69 72 VAL A N 1
ATOM 571 C CA . VAL A 1 72 ? -4.961 -9.955 8.273 1.00 91.69 72 VAL A CA 1
ATOM 572 C C . VAL A 1 72 ? -4.605 -9.180 7.004 1.00 91.69 72 VAL A C 1
ATOM 574 O O . VAL A 1 72 ? -4.833 -9.658 5.892 1.00 91.69 72 VAL A O 1
ATOM 577 N N . ILE A 1 73 ? -3.980 -8.009 7.156 1.00 91.62 73 ILE A N 1
ATOM 578 C CA . ILE A 1 73 ? -3.511 -7.182 6.033 1.00 91.62 73 ILE A CA 1
ATOM 579 C C . ILE A 1 73 ? -2.386 -7.896 5.277 1.00 91.62 73 ILE A C 1
ATOM 581 O O . ILE A 1 73 ? -2.405 -7.950 4.047 1.00 91.62 73 ILE A O 1
ATOM 585 N N . LYS A 1 74 ? -1.424 -8.483 6.000 1.00 93.56 74 LYS A N 1
ATOM 586 C CA . LYS A 1 74 ? -0.343 -9.279 5.402 1.00 93.56 74 LYS A CA 1
ATOM 587 C C . LYS A 1 74 ? -0.892 -10.456 4.605 1.00 93.56 74 LYS A C 1
ATOM 589 O O . LYS A 1 74 ? -0.522 -10.616 3.445 1.00 93.56 74 LYS A O 1
ATOM 594 N N . ALA A 1 75 ? -1.792 -11.245 5.192 1.00 95.00 75 ALA A N 1
ATOM 595 C CA . ALA A 1 75 ? -2.405 -12.389 4.522 1.00 95.00 75 ALA A CA 1
ATOM 596 C C . ALA A 1 75 ? -3.144 -11.969 3.242 1.00 95.00 75 ALA A C 1
ATOM 598 O O . ALA A 1 75 ? -2.978 -12.604 2.201 1.00 95.00 75 ALA A O 1
ATOM 599 N N . PHE A 1 76 ? -3.888 -10.859 3.294 1.00 95.25 76 PHE A N 1
ATOM 600 C CA . PHE A 1 76 ? -4.533 -10.276 2.119 1.00 95.25 76 PHE A CA 1
ATOM 601 C C . PHE A 1 76 ? -3.522 -9.921 1.021 1.00 95.25 76 PHE A C 1
ATOM 603 O O . PHE A 1 76 ? -3.696 -10.325 -0.124 1.00 95.25 76 PHE A O 1
ATOM 610 N N . LEU A 1 77 ? -2.441 -9.208 1.340 1.00 95.81 77 LEU A N 1
ATOM 611 C CA . LEU A 1 77 ? -1.446 -8.812 0.337 1.00 95.81 77 LEU A CA 1
ATOM 612 C C . LEU A 1 77 ? -0.733 -10.023 -0.286 1.00 95.81 77 LEU A C 1
ATOM 614 O O . LEU A 1 77 ? -0.499 -10.038 -1.495 1.00 95.81 77 LEU A O 1
ATOM 618 N N . ILE A 1 78 ? -0.443 -11.057 0.507 1.00 96.62 78 ILE A N 1
ATOM 619 C CA . ILE A 1 78 ? 0.126 -12.319 0.010 1.00 96.62 78 ILE A CA 1
ATOM 620 C C . ILE A 1 78 ? -0.839 -12.995 -0.974 1.00 96.62 78 ILE A C 1
ATOM 622 O O . ILE A 1 78 ? -0.420 -13.371 -2.068 1.00 96.62 78 ILE A O 1
ATOM 626 N N . ASP A 1 79 ? -2.132 -13.082 -0.641 1.00 96.19 79 ASP A N 1
ATOM 627 C CA . ASP A 1 79 ? -3.174 -13.603 -1.544 1.00 96.19 79 ASP A CA 1
ATOM 628 C C . ASP A 1 79 ? -3.253 -12.811 -2.862 1.00 96.19 79 ASP A C 1
ATOM 630 O O . ASP A 1 79 ? -3.513 -13.368 -3.929 1.00 96.19 79 ASP A O 1
ATOM 634 N N . LYS A 1 80 ? -2.955 -11.508 -2.821 1.00 94.94 80 LYS A N 1
ATOM 635 C CA . LYS A 1 80 ? -2.906 -10.634 -4.004 1.00 94.94 80 LYS A CA 1
ATOM 636 C C . LYS A 1 80 ? -1.581 -10.667 -4.767 1.00 94.94 80 LYS A C 1
ATOM 638 O O . LYS A 1 80 ? -1.425 -9.914 -5.724 1.00 94.94 80 LYS A O 1
ATOM 643 N N . GLY A 1 81 ? -0.651 -11.548 -4.398 1.00 95.00 81 GLY A N 1
ATOM 644 C CA . GLY A 1 81 ? 0.602 -11.764 -5.126 1.00 95.00 81 GLY A CA 1
ATOM 645 C C . GLY A 1 81 ? 1.716 -10.768 -4.795 1.00 95.00 81 GLY A C 1
ATOM 646 O O . GLY A 1 81 ? 2.681 -10.658 -5.557 1.00 95.00 81 GLY A O 1
ATOM 647 N N . PHE A 1 82 ? 1.612 -10.041 -3.679 1.00 96.25 82 PHE A N 1
ATOM 648 C CA . PHE A 1 82 ? 2.737 -9.267 -3.151 1.00 96.25 82 PHE A CA 1
ATOM 649 C C . PHE A 1 82 ? 3.832 -10.196 -2.621 1.00 96.25 82 PHE A C 1
ATOM 651 O O . PHE A 1 82 ? 3.566 -11.310 -2.174 1.00 96.25 82 PHE A O 1
ATOM 658 N N . ILE A 1 83 ? 5.078 -9.722 -2.661 1.00 95.06 83 ILE A N 1
ATOM 659 C CA . ILE A 1 83 ? 6.247 -10.470 -2.189 1.00 95.06 83 ILE A CA 1
ATOM 660 C C . ILE A 1 83 ? 6.180 -10.550 -0.655 1.00 95.06 83 ILE A C 1
ATOM 662 O O . ILE A 1 83 ? 6.313 -9.496 -0.023 1.00 95.06 83 ILE A O 1
ATOM 666 N N . PRO A 1 84 ? 6.004 -11.738 -0.043 1.00 95.69 84 PRO A N 1
ATOM 667 C CA . PRO A 1 84 ? 5.780 -11.862 1.399 1.00 95.69 84 PRO A CA 1
ATOM 668 C C . PRO A 1 84 ? 6.864 -11.188 2.246 1.00 95.69 84 PRO A C 1
ATOM 670 O O . PRO A 1 84 ? 6.560 -10.470 3.195 1.00 95.69 84 PRO A O 1
ATOM 673 N N . GLU A 1 85 ? 8.128 -11.336 1.850 1.00 95.12 85 GLU A N 1
ATOM 674 C CA . GLU A 1 85 ? 9.293 -10.805 2.568 1.00 95.12 85 GLU A CA 1
ATOM 675 C C . GLU A 1 85 ? 9.400 -9.276 2.492 1.00 95.12 85 GLU A C 1
ATOM 677 O O . GLU A 1 85 ? 10.173 -8.668 3.227 1.00 95.12 85 GLU A O 1
ATOM 682 N N . SER A 1 86 ? 8.642 -8.646 1.591 1.00 94.19 86 SER A N 1
ATOM 683 C CA . SER A 1 86 ? 8.605 -7.190 1.435 1.00 94.19 86 SER A CA 1
ATOM 684 C C . SER A 1 86 ? 7.505 -6.516 2.252 1.00 94.19 86 SER A C 1
ATOM 686 O O . SER A 1 86 ? 7.465 -5.287 2.290 1.00 94.19 86 SER A O 1
ATOM 688 N N . ILE A 1 87 ? 6.594 -7.292 2.852 1.00 95.81 87 ILE A N 1
ATOM 689 C CA . ILE A 1 87 ? 5.436 -6.748 3.560 1.00 95.81 87 ILE A CA 1
ATOM 690 C C . ILE A 1 87 ? 5.833 -6.413 4.995 1.00 95.81 87 ILE A C 1
ATOM 692 O O . ILE A 1 87 ? 6.108 -7.292 5.813 1.00 95.81 87 ILE A O 1
ATOM 696 N N . PHE A 1 88 ? 5.807 -5.127 5.319 1.00 93.38 88 PHE A N 1
ATOM 697 C CA . PHE A 1 88 ? 6.134 -4.613 6.639 1.00 93.38 88 PHE A CA 1
ATOM 698 C C . PHE A 1 88 ? 5.038 -3.667 7.120 1.00 93.38 88 PHE A C 1
ATOM 700 O O . PHE A 1 88 ? 4.639 -2.758 6.401 1.00 93.38 88 PHE A O 1
ATOM 707 N N . VAL A 1 89 ? 4.562 -3.880 8.347 1.00 90.12 89 VAL A N 1
ATOM 708 C CA . VAL A 1 89 ? 3.651 -2.965 9.043 1.00 90.12 89 VAL A CA 1
ATOM 709 C C . VAL A 1 89 ? 4.328 -2.579 10.349 1.00 90.12 89 VAL A C 1
ATOM 711 O O . VAL A 1 89 ? 4.611 -3.456 11.171 1.00 90.12 89 VAL A O 1
ATOM 714 N N . ASN A 1 90 ? 4.657 -1.299 10.518 1.00 86.31 90 ASN A N 1
ATOM 715 C CA . ASN A 1 90 ? 5.317 -0.820 11.732 1.00 86.31 90 ASN A CA 1
ATOM 716 C C . ASN A 1 90 ? 4.306 -0.565 12.866 1.00 86.31 90 ASN A C 1
ATOM 718 O O . ASN A 1 90 ? 3.091 -0.638 12.684 1.00 86.31 90 ASN A O 1
ATOM 722 N N . LYS A 1 91 ? 4.831 -0.248 14.055 1.00 79.12 91 LYS A N 1
ATOM 723 C CA . LYS A 1 91 ? 4.025 0.062 15.247 1.00 79.12 91 LYS A CA 1
ATOM 724 C C . LYS A 1 91 ? 3.210 1.350 15.129 1.00 79.12 91 LYS A C 1
ATOM 726 O O . LYS A 1 91 ? 2.339 1.555 15.960 1.00 79.12 91 LYS A O 1
ATOM 731 N N . ASP A 1 92 ? 3.492 2.175 14.127 1.00 80.31 92 ASP A N 1
ATOM 732 C CA . ASP A 1 92 ? 2.810 3.442 13.868 1.00 80.31 92 ASP A CA 1
ATOM 733 C C . ASP A 1 92 ? 1.735 3.285 12.777 1.00 80.31 92 ASP A C 1
ATOM 735 O O . ASP A 1 92 ? 1.119 4.259 12.363 1.00 80.31 92 ASP A O 1
ATOM 739 N N . GLY A 1 93 ? 1.501 2.060 12.285 1.00 80.19 93 GLY A N 1
ATOM 740 C CA . GLY A 1 93 ? 0.494 1.779 11.261 1.00 80.19 93 GLY A CA 1
ATOM 741 C C . GLY A 1 93 ? 0.939 2.110 9.844 1.00 80.19 93 GLY A C 1
ATOM 742 O O . GLY A 1 93 ? 0.111 2.137 8.940 1.00 80.19 93 GLY A O 1
ATOM 743 N N . THR A 1 94 ? 2.228 2.337 9.611 1.00 86.44 94 THR A N 1
ATOM 744 C CA . THR A 1 94 ? 2.778 2.454 8.260 1.00 86.44 94 THR A CA 1
ATOM 745 C C . THR A 1 94 ? 2.944 1.072 7.637 1.00 86.44 94 THR A C 1
ATOM 747 O O . THR A 1 94 ? 3.649 0.219 8.182 1.00 86.44 94 THR A O 1
ATOM 750 N N . LEU A 1 95 ? 2.332 0.879 6.473 1.00 91.44 95 LEU A N 1
ATOM 751 C CA . LEU A 1 95 ? 2.480 -0.273 5.593 1.00 91.44 95 LEU A CA 1
ATOM 752 C C . LEU A 1 95 ? 3.547 0.008 4.529 1.00 91.44 95 LEU A C 1
ATOM 754 O O . LEU A 1 95 ? 3.557 1.077 3.925 1.00 91.44 95 LEU A O 1
ATOM 758 N N . TYR A 1 96 ? 4.364 -1.002 4.247 1.00 93.88 96 TYR A N 1
ATOM 759 C CA . TYR A 1 96 ? 5.206 -1.117 3.061 1.00 93.88 96 TYR A CA 1
ATOM 760 C C . TYR A 1 96 ? 4.988 -2.495 2.436 1.00 93.88 96 TYR A C 1
ATOM 762 O O . TYR A 1 96 ? 4.943 -3.491 3.157 1.00 93.88 96 TYR A O 1
ATOM 770 N N . ALA A 1 97 ? 4.850 -2.572 1.114 1.00 95.25 97 ALA A N 1
ATOM 771 C CA . ALA A 1 97 ? 4.733 -3.835 0.388 1.00 95.25 97 ALA A CA 1
ATOM 772 C C . ALA A 1 97 ? 5.209 -3.697 -1.062 1.00 95.25 97 ALA A C 1
ATOM 774 O O . ALA A 1 97 ? 5.051 -2.651 -1.686 1.00 95.25 97 ALA A O 1
ATOM 775 N N . THR A 1 98 ? 5.770 -4.761 -1.637 1.00 94.44 98 THR A N 1
ATOM 776 C CA . THR A 1 98 ? 6.213 -4.777 -3.039 1.00 94.44 98 THR A CA 1
ATOM 777 C C . THR A 1 98 ? 5.423 -5.773 -3.871 1.00 94.44 98 THR A C 1
ATOM 779 O O . THR A 1 98 ? 5.338 -6.955 -3.536 1.00 94.44 98 THR A O 1
ATOM 782 N N . HIS A 1 99 ? 4.923 -5.311 -5.013 1.00 94.25 99 HIS A N 1
ATOM 783 C CA . HIS A 1 99 ? 4.358 -6.168 -6.046 1.00 94.25 99 HIS A CA 1
ATOM 784 C C . HIS A 1 99 ? 5.388 -6.404 -7.168 1.00 94.25 99 HIS A C 1
ATOM 786 O O . HIS A 1 99 ? 6.046 -5.452 -7.609 1.00 94.25 99 HIS A O 1
ATOM 792 N N . PRO A 1 100 ? 5.555 -7.649 -7.655 1.00 91.00 100 PRO A N 1
ATOM 793 C CA . PRO A 1 100 ? 6.633 -8.001 -8.584 1.00 91.00 100 PRO A CA 1
ATOM 794 C C . PRO A 1 100 ? 6.428 -7.486 -10.015 1.00 91.00 100 PRO A C 1
ATOM 796 O O . PRO A 1 100 ? 7.355 -7.550 -10.817 1.00 91.00 100 PRO A O 1
ATOM 799 N N . ARG A 1 101 ? 5.225 -7.011 -10.353 1.00 88.25 101 ARG A N 1
ATOM 800 C CA . ARG A 1 101 ? 4.864 -6.530 -11.694 1.00 88.25 101 ARG A CA 1
ATOM 801 C C . ARG A 1 101 ? 4.279 -5.136 -11.624 1.00 88.25 101 ARG A C 1
ATOM 803 O O . ARG A 1 101 ? 3.510 -4.867 -10.709 1.00 88.25 101 ARG A O 1
ATOM 810 N N . GLU A 1 102 ? 4.571 -4.313 -12.619 1.00 85.62 102 GLU A N 1
ATOM 811 C CA . GLU A 1 102 ? 3.895 -3.042 -12.862 1.00 85.62 102 GLU A CA 1
ATOM 812 C C . GLU A 1 102 ? 2.455 -3.289 -13.324 1.00 85.62 102 GLU A C 1
ATOM 814 O O . GLU A 1 102 ? 2.227 -3.969 -14.322 1.00 85.62 102 GLU A O 1
ATOM 819 N N . HIS A 1 103 ? 1.491 -2.754 -12.577 1.00 86.81 103 HIS A N 1
ATOM 820 C CA . HIS A 1 103 ? 0.070 -2.815 -12.898 1.00 86.81 103 HIS A CA 1
ATOM 821 C C . HIS A 1 103 ? -0.709 -1.765 -12.086 1.00 86.81 103 HIS A C 1
ATOM 823 O O . HIS A 1 103 ? -1.333 -2.071 -11.071 1.00 86.81 103 HIS A O 1
ATOM 829 N N . LEU A 1 104 ? -0.674 -0.508 -12.521 1.00 82.94 104 LEU A N 1
ATOM 830 C CA . LEU A 1 104 ? -1.255 0.599 -11.757 1.00 82.94 104 LEU A CA 1
ATOM 831 C C . LEU A 1 104 ? -2.779 0.455 -11.491 1.00 82.94 104 LEU A C 1
ATOM 833 O O . LEU A 1 104 ? -3.183 0.615 -10.339 1.00 82.94 104 LEU A O 1
ATOM 837 N N . PRO A 1 105 ? -3.614 0.028 -12.459 1.00 84.19 105 PRO A N 1
ATOM 838 C CA . PRO A 1 105 ? -5.037 -0.251 -12.240 1.00 84.19 105 PRO A CA 1
ATOM 839 C C . PRO A 1 105 ? -5.298 -1.252 -11.114 1.00 84.19 105 PRO A C 1
ATOM 841 O O . PRO A 1 105 ? -6.199 -1.081 -10.295 1.00 84.19 105 PRO A O 1
ATOM 844 N N . PHE A 1 106 ? -4.463 -2.290 -11.039 1.00 87.94 106 PHE A N 1
ATOM 845 C CA . PHE A 1 106 ? -4.526 -3.270 -9.967 1.00 87.94 106 PHE A CA 1
ATOM 846 C C . PHE A 1 106 ? -4.168 -2.639 -8.615 1.00 87.94 106 PHE A C 1
ATOM 848 O O . PHE A 1 106 ? -4.839 -2.922 -7.629 1.00 87.94 106 PHE A O 1
ATOM 855 N N . MET A 1 107 ? -3.190 -1.726 -8.554 1.00 89.19 107 MET A N 1
ATOM 856 C CA . MET A 1 107 ? -2.874 -1.006 -7.310 1.00 89.19 107 MET A CA 1
ATOM 857 C C . MET A 1 107 ? -4.018 -0.119 -6.833 1.00 89.19 107 MET A C 1
ATOM 859 O O . MET A 1 107 ? -4.311 -0.119 -5.640 1.00 89.19 107 MET A O 1
ATOM 863 N N . HIS A 1 108 ? -4.707 0.583 -7.736 1.00 83.56 108 HIS A N 1
ATOM 864 C CA . HIS A 1 108 ? -5.895 1.353 -7.361 1.00 83.56 108 HIS A CA 1
ATOM 865 C C . HIS A 1 108 ? -6.975 0.461 -6.737 1.00 83.56 108 HIS A C 1
ATOM 867 O O . HIS A 1 108 ? -7.569 0.823 -5.719 1.00 83.56 108 HIS A O 1
ATOM 873 N N . TRP A 1 109 ? -7.195 -0.730 -7.301 1.00 86.50 109 TRP A N 1
ATOM 874 C CA . TRP A 1 109 ? -8.113 -1.711 -6.728 1.00 86.50 109 TRP A CA 1
ATOM 875 C C . TRP A 1 109 ? -7.659 -2.196 -5.345 1.00 86.50 109 TRP A C 1
ATOM 877 O O . TRP A 1 109 ? -8.453 -2.158 -4.407 1.00 86.50 109 TRP A O 1
ATOM 887 N N . ILE A 1 110 ? -6.384 -2.565 -5.178 1.00 91.50 110 ILE A N 1
ATOM 888 C CA . ILE A 1 110 ? -5.819 -2.974 -3.879 1.00 91.50 110 ILE A CA 1
ATOM 889 C C . ILE A 1 110 ? -6.021 -1.894 -2.815 1.00 91.50 110 ILE A C 1
ATOM 891 O O . ILE A 1 110 ? -6.483 -2.193 -1.714 1.00 91.50 110 ILE A O 1
ATOM 895 N N . VAL A 1 111 ? -5.726 -0.638 -3.147 1.00 88.44 111 VAL A N 1
ATOM 896 C CA . VAL A 1 111 ? -5.870 0.489 -2.222 1.00 88.44 111 VAL A CA 1
ATOM 897 C C . VAL A 1 111 ? -7.332 0.713 -1.841 1.00 88.44 111 VAL A C 1
ATOM 899 O O . VAL A 1 111 ? -7.618 0.884 -0.660 1.00 88.44 111 VAL A O 1
ATOM 902 N N . ARG A 1 112 ? -8.279 0.621 -2.786 1.00 83.62 112 ARG A N 1
ATOM 903 C CA . ARG A 1 112 ? -9.721 0.693 -2.473 1.00 83.62 112 ARG A CA 1
ATOM 904 C C . ARG A 1 112 ? -10.131 -0.368 -1.450 1.00 83.62 112 ARG A C 1
ATOM 906 O O . ARG A 1 112 ? -10.857 -0.051 -0.510 1.00 83.62 112 ARG A O 1
ATOM 913 N N . LEU A 1 113 ? -9.661 -1.608 -1.612 1.00 88.19 113 LEU A N 1
ATOM 914 C CA . LEU A 1 113 ? -9.958 -2.695 -0.674 1.00 88.19 113 LEU A CA 1
ATOM 915 C C . LEU A 1 113 ? -9.357 -2.436 0.712 1.00 88.19 113 LEU A C 1
ATOM 917 O O . LEU A 1 113 ? -10.042 -2.637 1.713 1.00 88.19 113 LEU A O 1
ATOM 921 N N . LEU A 1 114 ? -8.106 -1.967 0.770 1.00 88.75 114 LEU A N 1
ATOM 922 C CA . LEU A 1 114 ? -7.431 -1.621 2.024 1.00 88.75 114 LEU A CA 1
ATOM 923 C C . LEU A 1 114 ? -8.168 -0.508 2.766 1.00 88.75 114 LEU A C 1
ATOM 925 O O . LEU A 1 114 ? -8.446 -0.655 3.951 1.00 88.75 114 LEU A O 1
ATOM 929 N N . VAL A 1 115 ? -8.530 0.571 2.073 1.00 82.25 115 VAL A N 1
ATOM 930 C CA . VAL A 1 115 ? -9.261 1.702 2.660 1.00 82.25 115 VAL A CA 1
ATOM 931 C C . VAL A 1 115 ? -10.599 1.241 3.215 1.00 82.25 115 VAL A C 1
ATOM 933 O O . VAL A 1 115 ? -10.903 1.507 4.373 1.00 82.25 115 VAL A O 1
ATOM 936 N N . HIS A 1 116 ? -11.366 0.483 2.428 1.00 82.94 116 HIS A N 1
ATOM 937 C CA . HIS A 1 116 ? -12.649 -0.042 2.880 1.00 82.94 116 HIS A CA 1
ATOM 938 C C . HIS A 1 116 ? -12.491 -0.931 4.122 1.00 82.94 116 HIS A C 1
ATOM 940 O O . HIS A 1 116 ? -13.214 -0.751 5.101 1.00 82.94 116 HIS A O 1
ATOM 946 N N . PHE A 1 117 ? -11.504 -1.831 4.132 1.00 86.00 117 PHE A N 1
ATOM 947 C CA . PHE A 1 117 ? -11.223 -2.672 5.293 1.00 86.00 117 PHE A CA 1
ATOM 948 C C . PHE A 1 117 ? -10.835 -1.855 6.526 1.00 86.00 117 PHE A C 1
ATOM 950 O O . PHE A 1 117 ? -11.329 -2.128 7.619 1.00 86.00 117 PHE A O 1
ATOM 957 N N . GLN A 1 118 ? -10.003 -0.827 6.372 1.00 80.94 118 GLN A N 1
ATOM 958 C CA . GLN A 1 118 ? -9.637 0.048 7.484 1.00 80.94 118 GLN A CA 1
ATOM 959 C C . GLN A 1 118 ? -10.850 0.794 8.044 1.00 80.94 118 GLN A C 1
ATOM 961 O O . GLN A 1 118 ? -11.047 0.813 9.262 1.00 80.94 118 GLN A O 1
ATOM 966 N N . THR A 1 119 ? -11.713 1.322 7.177 1.00 77.56 119 THR A N 1
ATOM 967 C CA . THR A 1 119 ? -12.911 2.064 7.582 1.00 77.56 119 THR A CA 1
ATOM 968 C C . THR A 1 119 ? -13.970 1.161 8.221 1.00 77.56 119 THR A C 1
ATOM 970 O O . THR A 1 119 ? -14.440 1.452 9.319 1.00 77.56 119 THR A O 1
ATOM 973 N N . PHE A 1 120 ? -14.329 0.049 7.580 1.00 81.00 120 PHE A N 1
ATOM 974 C CA . PHE A 1 120 ? -15.515 -0.740 7.940 1.00 81.00 120 PHE A CA 1
ATOM 975 C C . PHE A 1 120 ? -15.193 -2.045 8.671 1.00 81.00 120 PHE A C 1
ATOM 977 O O . PHE A 1 120 ? -16.003 -2.528 9.457 1.00 81.00 120 PHE A O 1
ATOM 984 N N . GLY A 1 121 ? -13.988 -2.587 8.499 1.00 81.56 121 GLY A N 1
ATOM 985 C CA . GLY A 1 121 ? -13.554 -3.823 9.157 1.00 81.56 121 GLY A CA 1
ATOM 986 C C . GLY A 1 121 ? -13.884 -5.104 8.434 1.00 81.56 121 GLY A C 1
ATOM 987 O O . GLY A 1 121 ? -13.567 -6.183 8.928 1.00 81.56 121 GLY A O 1
ATOM 988 N N . GLU A 1 122 ? -14.475 -4.981 7.260 1.00 85.88 122 GLU A N 1
ATOM 989 C CA . GLU A 1 122 ? -14.752 -6.076 6.355 1.00 85.88 122 GLU A CA 1
ATOM 990 C C . GLU A 1 122 ? -14.120 -5.791 4.997 1.00 85.88 122 GLU A C 1
ATOM 992 O O . GLU A 1 122 ? -13.847 -4.645 4.643 1.00 85.88 122 GLU A O 1
ATOM 997 N N . TRP A 1 123 ? -13.827 -6.847 4.244 1.00 87.19 123 TRP A N 1
ATOM 998 C CA . TRP A 1 123 ? -13.292 -6.695 2.899 1.00 87.19 123 TRP A CA 1
ATOM 999 C C . TRP A 1 123 ? -14.419 -6.385 1.924 1.00 87.19 123 TRP A C 1
ATOM 1001 O O . TRP A 1 123 ? -15.419 -7.099 1.863 1.00 87.19 123 TRP A O 1
ATOM 1011 N N . LEU A 1 124 ? -14.211 -5.366 1.094 1.00 84.50 124 LEU A N 1
ATOM 1012 C CA . LEU A 1 124 ? -15.121 -5.066 0.001 1.00 84.50 124 LEU A CA 1
ATOM 1013 C C . LEU A 1 124 ? -15.138 -6.232 -1.006 1.00 84.50 124 LEU A C 1
ATOM 1015 O O . LEU A 1 124 ? -14.114 -6.589 -1.591 1.00 84.50 124 LEU A O 1
ATOM 1019 N N . ALA A 1 125 ? -16.315 -6.808 -1.246 1.00 85.56 125 ALA A N 1
ATOM 1020 C CA . ALA A 1 125 ? -16.507 -7.965 -2.124 1.00 85.56 125 ALA A CA 1
ATOM 1021 C C . ALA A 1 125 ? -16.582 -7.587 -3.620 1.00 85.56 125 ALA A C 1
ATOM 1023 O O . ALA A 1 125 ? -17.501 -7.988 -4.335 1.00 85.56 125 ALA A O 1
ATOM 1024 N N . VAL A 1 126 ? -15.612 -6.809 -4.107 1.00 81.19 126 VAL A N 1
ATOM 1025 C CA . VAL A 1 126 ? -15.529 -6.368 -5.509 1.00 81.19 126 VAL A CA 1
ATOM 1026 C C . VAL A 1 126 ? -14.358 -7.059 -6.199 1.00 81.19 126 VAL A C 1
ATOM 1028 O O . VAL A 1 126 ? -13.230 -7.042 -5.708 1.00 81.19 126 VAL A O 1
ATOM 1031 N N . LYS A 1 127 ? -14.618 -7.671 -7.359 1.00 83.81 127 LYS A N 1
ATOM 1032 C CA . LYS A 1 127 ? -13.579 -8.304 -8.181 1.00 83.81 127 LYS A CA 1
ATOM 1033 C C . LYS A 1 127 ? -12.814 -7.252 -8.978 1.00 83.81 127 LYS A C 1
ATOM 1035 O O . LYS A 1 127 ? -13.383 -6.248 -9.385 1.00 83.81 127 LYS A O 1
ATOM 1040 N N . TYR A 1 128 ? -11.536 -7.517 -9.231 1.00 81.69 128 TYR A N 1
ATOM 1041 C CA . TYR A 1 128 ? -10.733 -6.672 -10.102 1.00 81.69 128 TYR A CA 1
ATOM 1042 C C . TYR A 1 128 ? -11.257 -6.709 -11.546 1.00 81.69 128 TYR A C 1
ATOM 1044 O O . TYR A 1 128 ? -11.411 -7.788 -12.124 1.00 81.69 128 TYR A O 1
ATOM 1052 N N . TRP A 1 129 ? -11.470 -5.530 -12.131 1.00 76.19 129 TRP A N 1
ATOM 1053 C CA . TRP A 1 129 ? -11.748 -5.350 -13.550 1.00 76.19 129 TRP A CA 1
ATOM 1054 C C . TRP A 1 129 ? -10.944 -4.165 -14.085 1.00 76.19 129 TRP A C 1
ATOM 1056 O O . TRP A 1 129 ? -11.000 -3.071 -13.532 1.00 76.19 129 TRP A O 1
ATOM 1066 N N . TYR A 1 130 ? -10.181 -4.372 -15.163 1.00 71.94 130 TYR A N 1
ATOM 1067 C CA . TYR A 1 130 ? -9.288 -3.340 -15.709 1.00 71.94 130 TYR A CA 1
ATOM 1068 C C . TYR A 1 130 ? -10.041 -2.065 -16.120 1.00 71.94 130 TYR A C 1
ATOM 1070 O O . TYR A 1 130 ? -9.547 -0.964 -15.903 1.00 71.94 130 TYR A O 1
ATOM 1078 N N . GLY A 1 131 ? -11.254 -2.207 -16.666 1.00 68.31 131 GLY A N 1
ATOM 1079 C CA . GLY A 1 131 ? -12.062 -1.074 -17.129 1.00 68.31 131 GLY A CA 1
ATOM 1080 C C . GLY A 1 131 ? -12.519 -0.118 -16.023 1.00 68.31 131 GLY A C 1
ATOM 1081 O O . GLY A 1 131 ? -12.837 1.027 -16.325 1.00 68.31 131 GLY A O 1
ATOM 1082 N N . ASP A 1 132 ? -12.502 -0.559 -14.764 1.00 65.19 132 ASP A N 1
ATOM 1083 C CA . ASP A 1 132 ? -12.939 0.249 -13.620 1.00 65.19 132 ASP A CA 1
ATOM 1084 C C . ASP A 1 132 ? -11.830 1.193 -13.116 1.00 65.19 132 ASP A C 1
ATOM 1086 O O . ASP A 1 132 ? -12.084 2.063 -12.284 1.00 65.19 132 ASP A O 1
ATOM 1090 N N . TYR A 1 133 ? -10.600 1.021 -13.616 1.00 63.28 133 TYR A N 1
ATOM 1091 C CA . TYR A 1 133 ? 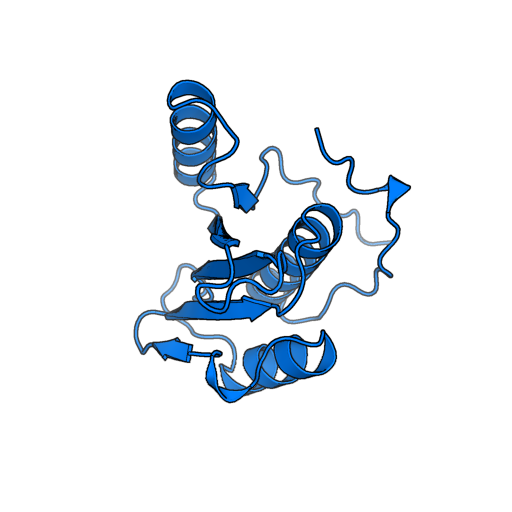-9.399 1.721 -13.161 1.00 63.28 133 TYR A CA 1
ATOM 1092 C C . TYR A 1 133 ? -8.510 2.090 -14.359 1.00 63.28 133 TYR A C 1
ATOM 1094 O O . TYR A 1 133 ? -7.532 1.396 -14.631 1.00 63.28 133 TYR A O 1
ATOM 1102 N N . PRO A 1 134 ? -8.842 3.140 -15.127 1.00 58.12 134 PRO A N 1
ATOM 1103 C CA . PRO A 1 134 ? -8.034 3.542 -16.274 1.00 58.12 134 PRO A CA 1
ATOM 1104 C C . PRO A 1 134 ? -6.616 3.971 -15.853 1.00 58.12 134 PRO A C 1
ATOM 1106 O O . PRO A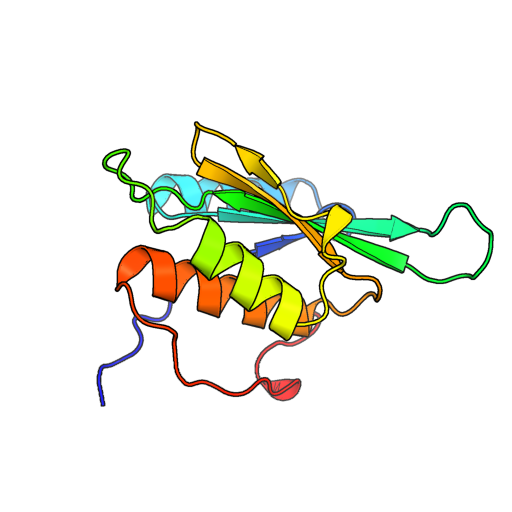 1 134 ? -6.423 4.552 -14.794 1.00 58.12 134 PRO A O 1
ATOM 1109 N N . ASP A 1 135 ? -5.624 3.730 -16.719 1.00 53.47 135 ASP A N 1
ATOM 1110 C CA . ASP A 1 135 ? -4.208 4.116 -16.524 1.00 53.47 135 ASP A CA 1
ATOM 1111 C C . ASP A 1 135 ? -3.959 5.646 -16.480 1.00 53.47 135 ASP A C 1
ATOM 1113 O O . ASP A 1 135 ? -2.804 6.072 -16.409 1.00 53.47 135 ASP A O 1
ATOM 1117 N N . LYS A 1 136 ? -5.013 6.466 -16.594 1.00 51.81 136 LYS A N 1
ATOM 1118 C CA . LYS A 1 136 ? -4.951 7.922 -16.782 1.00 51.81 136 LYS A CA 1
ATOM 1119 C C . LYS A 1 136 ? -5.364 8.679 -15.534 1.00 51.81 136 LYS A C 1
ATOM 1121 O O . LYS A 1 136 ? -6.451 8.356 -15.011 1.00 51.81 136 LYS A O 1
#

Sequence (136 aa):
MQNEQALPYPVLLVEGRFTPETRNHQVQEAKECQGLFFTVEIVPDKRGTNQKKMHLQGEVAMGNGVFREPEVIKAFLIDKGFIPESIFVNKDGTLYATHPREHLPFMHWIVRLLVHFQTFGEWLAVKYWYGDYPDK

Organism: NCBI:txid332186